Protein AF-A0AAU3FU43-F1 (afdb_monomer_lite)

pLDDT: mean 84.92, std 16.55, range [45.53, 98.25]

Radius of gyration: 15.64 Å; chains: 1; bounding box: 36×32×35 Å

Secondary structure (DSSP, 8-state):
-PPPPHHHHHHHHHHHHHHHHTT--HHHHTSB-SSTT-BHHHHHHHHHHHHHHHHHHHHSPPSSS----HHHHTTT-

Sequence (77 aa):
MSAIRQHEALAQAHDGISAVVAPLDDAGLQRPTRCQSWLVADLLFHVLCDAQQALVALASPAPGPAGVDPQSARRCW

Foldseek 3Di:
DDDDDPVRVVVVVVVVLCVVPVVDDPVQQQPDDPPPPDGNVRVVVVVVVVVVLVVCVVVDDDPDDDDPPVVSVPPPD

Structure (mmCIF, N/CA/C/O backbone):
data_AF-A0AAU3FU43-F1
#
_entry.id   AF-A0AAU3FU43-F1
#
loop_
_atom_site.group_PDB
_atom_site.id
_atom_site.type_symbol
_atom_site.label_atom_id
_atom_site.label_alt_id
_atom_site.label_comp_id
_atom_site.label_asym_id
_atom_site.label_entity_id
_atom_site.label_seq_id
_atom_site.pdbx_PDB_ins_code
_atom_site.Cartn_x
_atom_site.Cartn_y
_atom_site.Cartn_z
_atom_site.occupancy
_atom_site.B_iso_or_equiv
_atom_site.auth_seq_id
_atom_site.auth_comp_id
_atom_site.auth_asym_id
_atom_site.auth_atom_id
_atom_site.pdbx_PDB_model_num
ATOM 1 N N . MET A 1 1 ? -3.534 -24.348 -10.125 1.00 51.59 1 MET A N 1
ATOM 2 C CA . MET A 1 1 ? -3.409 -22.905 -9.823 1.00 51.59 1 MET A CA 1
ATOM 3 C C . MET A 1 1 ? -2.776 -22.243 -11.030 1.00 51.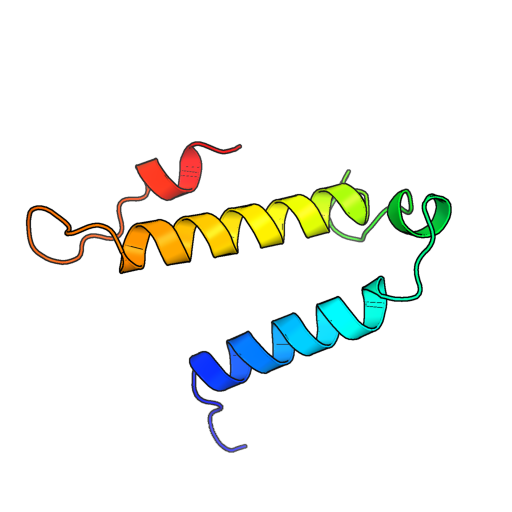59 1 MET A C 1
ATOM 5 O O . MET A 1 1 ? -1.686 -22.656 -11.401 1.00 51.59 1 MET A O 1
ATOM 9 N N . SER A 1 2 ? -3.470 -21.316 -11.692 1.00 68.25 2 SER A N 1
ATOM 10 C CA . SER A 1 2 ? -2.848 -20.539 -12.772 1.00 68.25 2 SER A CA 1
ATOM 11 C C . SER A 1 2 ? -1.810 -19.598 -12.166 1.00 68.25 2 SER A C 1
ATOM 13 O O . SER A 1 2 ? -2.064 -19.021 -11.109 1.00 68.25 2 SER A O 1
ATOM 15 N N . ALA A 1 3 ? -0.651 -19.459 -12.805 1.00 81.94 3 ALA A N 1
ATOM 16 C CA . ALA A 1 3 ? 0.337 -18.473 -12.391 1.00 81.94 3 ALA A CA 1
ATOM 17 C C . ALA A 1 3 ? -0.231 -17.068 -12.647 1.00 81.94 3 ALA A C 1
ATOM 19 O O . ALA A 1 3 ? 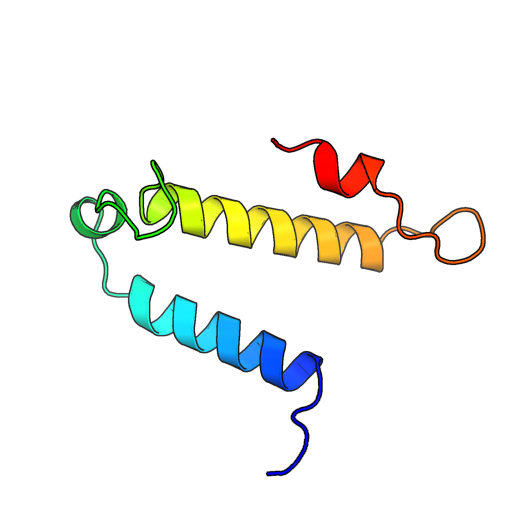-0.614 -16.755 -13.774 1.00 81.94 3 ALA A O 1
ATOM 20 N N . ILE A 1 4 ? -0.324 -16.253 -11.597 1.00 87.12 4 ILE A N 1
ATOM 21 C CA . ILE A 1 4 ? -0.734 -14.846 -11.686 1.00 87.12 4 ILE A CA 1
ATOM 22 C C . ILE A 1 4 ? 0.410 -14.064 -12.338 1.00 87.12 4 ILE A C 1
ATOM 24 O O . ILE A 1 4 ? 1.579 -14.280 -11.998 1.00 87.12 4 ILE A O 1
ATOM 28 N N . ARG A 1 5 ? 0.106 -13.163 -13.279 1.00 93.81 5 ARG A N 1
ATOM 29 C CA . ARG A 1 5 ? 1.145 -12.315 -13.880 1.00 93.81 5 ARG A CA 1
ATOM 30 C C . ARG A 1 5 ? 1.636 -11.293 -12.855 1.00 93.81 5 ARG A C 1
ATOM 32 O O . ARG A 1 5 ? 0.870 -10.808 -12.033 1.00 93.81 5 ARG A O 1
ATOM 39 N N . GLN A 1 6 ? 2.906 -10.900 -12.933 1.00 91.00 6 GLN A N 1
ATOM 40 C CA . GLN A 1 6 ? 3.515 -9.998 -11.941 1.00 91.00 6 GLN A CA 1
ATOM 41 C C . GLN A 1 6 ? 2.752 -8.671 -11.766 1.00 91.00 6 GLN A C 1
ATOM 43 O O . GLN A 1 6 ? 2.572 -8.219 -10.641 1.00 91.00 6 GLN A O 1
ATOM 48 N N . HIS A 1 7 ? 2.254 -8.074 -12.854 1.00 91.31 7 HIS A N 1
ATOM 49 C CA . HIS A 1 7 ? 1.477 -6.831 -12.784 1.00 91.31 7 HIS A CA 1
ATOM 50 C C . HIS A 1 7 ? 0.084 -7.024 -12.162 1.00 91.31 7 HIS A C 1
ATOM 52 O O . HIS A 1 7 ? -0.395 -6.134 -11.469 1.00 91.31 7 HIS A O 1
ATOM 58 N N . GLU A 1 8 ? -0.547 -8.185 -12.364 1.00 95.62 8 GLU A N 1
ATOM 59 C CA . GLU A 1 8 ? -1.833 -8.530 -11.742 1.00 95.62 8 GLU A CA 1
ATOM 60 C C . GLU A 1 8 ? -1.656 -8.713 -10.230 1.00 95.62 8 GLU A C 1
ATOM 62 O O . GLU A 1 8 ? -2.430 -8.172 -9.445 1.00 95.62 8 GLU A O 1
ATOM 67 N N . ALA A 1 9 ? -0.590 -9.406 -9.815 1.00 94.19 9 ALA A N 1
ATOM 68 C CA . ALA A 1 9 ? -0.247 -9.564 -8.404 1.00 94.19 9 ALA A CA 1
ATOM 69 C C . ALA A 1 9 ? 0.038 -8.211 -7.731 1.00 94.19 9 ALA A C 1
ATOM 71 O O . ALA A 1 9 ? -0.419 -7.969 -6.614 1.00 94.19 9 ALA A O 1
ATOM 72 N N . LEU A 1 10 ? 0.759 -7.318 -8.420 1.00 93.81 10 LEU A N 1
ATOM 73 C CA . LEU A 1 10 ? 1.060 -5.974 -7.927 1.00 93.81 10 LEU A CA 1
ATOM 74 C C . LEU A 1 10 ? -0.210 -5.131 -7.747 1.00 93.81 10 LEU A C 1
ATOM 76 O O . LEU A 1 10 ? -0.372 -4.507 -6.697 1.00 93.81 10 LEU A O 1
ATOM 80 N N . ALA A 1 11 ? -1.101 -5.136 -8.745 1.00 95.12 11 ALA A N 1
ATOM 81 C CA . ALA A 1 11 ? -2.374 -4.420 -8.691 1.00 95.12 11 ALA A CA 1
ATOM 82 C C . ALA A 1 11 ? -3.247 -4.937 -7.540 1.00 95.12 11 ALA A C 1
ATOM 84 O O . ALA A 1 11 ? -3.670 -4.162 -6.687 1.00 95.12 11 ALA A O 1
ATOM 85 N N . GLN A 1 12 ? -3.415 -6.258 -7.438 1.00 96.56 12 GLN A N 1
ATOM 86 C CA . GLN A 1 12 ? -4.240 -6.862 -6.395 1.00 96.56 12 GLN A CA 1
ATOM 87 C C . GLN A 1 12 ? -3.710 -6.589 -4.979 1.00 96.56 12 GLN A C 1
ATOM 89 O O . GLN A 1 12 ? -4.498 -6.391 -4.053 1.00 96.56 12 GLN A O 1
ATOM 94 N N . ALA A 1 13 ? -2.387 -6.552 -4.795 1.00 95.19 13 ALA A N 1
ATOM 95 C CA . ALA A 1 13 ? -1.787 -6.191 -3.514 1.00 95.19 13 ALA A CA 1
ATOM 96 C C . ALA A 1 13 ? -2.090 -4.731 -3.129 1.00 95.19 13 ALA A C 1
ATOM 98 O O . ALA A 1 13 ? -2.490 -4.473 -1.993 1.00 95.19 13 ALA A O 1
ATOM 99 N N . HIS A 1 14 ? -1.951 -3.788 -4.067 1.00 95.94 14 HIS A N 1
ATOM 100 C CA . HIS A 1 14 ? -2.228 -2.369 -3.816 1.00 95.94 14 HIS A CA 1
ATOM 101 C C . HIS A 1 14 ? -3.715 -2.096 -3.582 1.00 95.94 14 HIS A C 1
ATOM 103 O O . HIS A 1 14 ? -4.053 -1.316 -2.689 1.00 95.94 14 HIS A O 1
ATOM 109 N N . ASP A 1 15 ? -4.600 -2.776 -4.311 1.00 97.75 15 ASP A N 1
ATOM 110 C CA . ASP A 1 15 ? -6.046 -2.699 -4.093 1.00 97.75 15 ASP A CA 1
ATOM 111 C C . ASP A 1 15 ? -6.417 -3.218 -2.700 1.00 97.75 15 ASP A C 1
ATOM 113 O O . ASP A 1 15 ? -7.169 -2.572 -1.969 1.00 97.75 15 ASP A O 1
ATOM 117 N N . GLY A 1 16 ? -5.841 -4.355 -2.293 1.00 97.75 16 GLY A N 1
ATOM 118 C CA . GLY A 1 16 ? -6.053 -4.930 -0.967 1.00 97.75 16 GLY A CA 1
ATOM 119 C C . GLY A 1 16 ? -5.591 -4.006 0.161 1.00 97.75 16 GLY A C 1
ATOM 120 O O . GLY A 1 16 ? -6.323 -3.809 1.130 1.00 97.75 16 GLY A O 1
ATOM 121 N N . ILE A 1 17 ? -4.407 -3.399 0.025 1.00 96.06 17 ILE A N 1
ATOM 122 C CA . ILE A 1 17 ? -3.897 -2.419 0.995 1.00 96.06 17 ILE A CA 1
ATOM 123 C C . ILE A 1 17 ? -4.832 -1.208 1.049 1.00 96.06 17 ILE A C 1
ATOM 125 O O . ILE A 1 17 ? -5.285 -0.842 2.132 1.00 96.06 17 ILE A O 1
ATOM 129 N N . SER A 1 18 ? -5.175 -0.635 -0.108 1.00 96.81 18 SER A N 1
ATOM 130 C CA . SER A 1 18 ? -6.036 0.549 -0.207 1.00 96.81 18 SER A CA 1
ATOM 131 C C . SER A 1 18 ? -7.402 0.315 0.434 1.00 96.81 18 SER A C 1
ATOM 133 O O . SER A 1 18 ? -7.865 1.144 1.212 1.00 96.81 18 SER A O 1
ATOM 135 N N . ALA A 1 19 ? -8.021 -0.842 0.185 1.00 98.25 19 ALA A N 1
ATOM 136 C CA . ALA A 1 19 ? -9.306 -1.204 0.776 1.00 98.25 19 ALA A CA 1
ATOM 137 C C . ALA A 1 19 ? -9.255 -1.305 2.312 1.00 98.25 19 ALA A C 1
ATOM 139 O O . ALA A 1 19 ? -10.219 -0.939 2.982 1.00 98.25 19 ALA A O 1
ATOM 140 N N . VAL A 1 20 ? -8.141 -1.784 2.876 1.00 97.19 20 VAL A N 1
ATOM 141 C CA . VAL A 1 20 ? -7.959 -1.907 4.332 1.00 97.19 20 VAL A CA 1
ATOM 142 C C . VAL A 1 20 ? -7.725 -0.551 4.995 1.00 97.19 20 VAL A C 1
ATOM 144 O O . VAL A 1 20 ? -8.195 -0.343 6.113 1.00 97.19 20 VAL A O 1
ATOM 147 N N . VAL A 1 21 ? -7.002 0.359 4.337 1.00 96.88 21 VAL A N 1
ATOM 148 C CA . VAL A 1 21 ? -6.582 1.628 4.958 1.00 96.88 21 VAL A CA 1
ATOM 149 C C . VAL A 1 21 ? -7.504 2.805 4.666 1.00 96.88 21 VAL A C 1
ATOM 151 O O . VAL A 1 21 ? -7.563 3.720 5.478 1.00 96.88 21 VAL A O 1
ATOM 154 N N . ALA A 1 22 ? -8.275 2.766 3.576 1.00 97.75 22 ALA A N 1
ATOM 155 C CA . ALA A 1 22 ? -9.237 3.811 3.224 1.00 97.75 22 ALA A CA 1
ATOM 156 C C . ALA A 1 22 ? -10.235 4.196 4.341 1.00 97.75 22 ALA A C 1
ATOM 158 O O . ALA A 1 22 ? -10.536 5.382 4.453 1.00 97.75 22 ALA A O 1
ATOM 159 N N . PRO A 1 23 ? -10.767 3.268 5.166 1.00 97.94 23 PRO A N 1
ATOM 160 C CA . PRO A 1 23 ? -11.691 3.633 6.239 1.00 97.94 23 PRO A CA 1
ATOM 161 C C . PRO A 1 23 ? -10.999 4.044 7.549 1.00 97.94 23 PRO A C 1
ATOM 163 O O . PRO A 1 23 ? -11.699 4.325 8.521 1.00 97.94 23 PRO A O 1
ATOM 166 N N . LEU A 1 24 ? -9.664 4.011 7.631 1.00 97.88 24 LEU A N 1
ATOM 167 C CA . LEU A 1 24 ? -8.950 4.335 8.866 1.00 97.88 24 LEU A CA 1
ATOM 168 C C . LEU A 1 24 ? -8.918 5.846 9.102 1.00 97.88 24 LEU A C 1
ATOM 170 O O . LEU A 1 24 ? -8.668 6.631 8.191 1.00 97.88 24 LEU A O 1
ATOM 174 N N . ASP A 1 25 ? -9.128 6.230 10.355 1.00 97.44 25 ASP A N 1
ATOM 175 C CA . ASP A 1 25 ? -8.856 7.570 10.861 1.00 97.44 25 ASP A CA 1
ATOM 176 C C . ASP A 1 25 ? -7.406 7.678 11.371 1.00 97.44 25 ASP A C 1
ATOM 178 O O . ASP A 1 25 ? -6.635 6.713 11.336 1.00 97.44 25 ASP A O 1
ATOM 182 N N . ASP A 1 26 ? -7.028 8.852 11.882 1.00 97.31 26 ASP A N 1
ATOM 183 C CA . ASP A 1 26 ? -5.680 9.098 12.407 1.00 97.31 26 ASP A CA 1
ATOM 184 C C . ASP A 1 26 ? -5.295 8.093 13.500 1.00 97.31 26 ASP A C 1
ATOM 186 O O . ASP A 1 26 ? -4.182 7.569 13.502 1.00 97.31 26 ASP A O 1
ATOM 190 N N . ALA A 1 27 ? -6.218 7.757 14.406 1.00 97.69 27 ALA A N 1
ATOM 191 C CA . ALA A 1 27 ? -5.972 6.758 15.443 1.00 97.69 27 ALA A CA 1
ATOM 192 C C . ALA A 1 27 ? -5.716 5.368 14.837 1.00 97.69 27 ALA A C 1
ATOM 194 O O . ALA A 1 27 ? -4.825 4.645 15.292 1.00 97.69 27 ALA A O 1
ATOM 195 N N . GLY A 1 28 ? -6.451 5.005 13.784 1.00 97.44 28 GLY A N 1
ATOM 196 C CA . GLY A 1 28 ? -6.233 3.800 12.993 1.00 97.44 28 GLY A CA 1
ATOM 197 C C . GLY A 1 28 ? -4.850 3.751 12.342 1.00 97.44 28 GLY A C 1
ATOM 198 O O . GLY A 1 28 ? -4.210 2.696 12.364 1.00 97.44 28 GLY A O 1
ATOM 199 N N . LEU A 1 29 ? -4.361 4.884 11.832 1.00 96.81 29 LEU A N 1
ATOM 200 C CA . LEU A 1 29 ? -3.025 5.010 11.240 1.00 96.81 29 LEU A CA 1
ATOM 201 C C . LEU A 1 29 ? -1.890 4.899 12.276 1.00 96.81 29 LEU A C 1
ATOM 203 O O . LEU A 1 29 ? -0.795 4.446 11.941 1.00 96.81 29 LEU A O 1
ATOM 207 N N . GLN A 1 30 ? -2.157 5.238 13.540 1.00 97.44 30 GLN A N 1
ATOM 208 C CA . GLN A 1 30 ? -1.203 5.129 14.655 1.00 97.44 30 GLN A CA 1
ATOM 209 C C . GLN A 1 30 ? -1.155 3.727 15.295 1.00 97.44 30 GLN A C 1
ATOM 211 O O . GLN A 1 30 ? -0.477 3.521 16.303 1.00 97.44 30 GLN A O 1
ATOM 216 N N . ARG A 1 31 ? -1.876 2.734 14.758 1.00 97.12 31 ARG A N 1
ATOM 217 C CA . ARG A 1 31 ? -1.863 1.368 15.309 1.00 97.12 31 ARG A CA 1
ATOM 218 C C . ARG A 1 31 ? -0.564 0.632 14.954 1.00 97.12 31 ARG A C 1
ATOM 220 O O . ARG A 1 31 ? -0.106 0.739 13.818 1.00 97.12 31 ARG A O 1
ATOM 227 N N . PRO A 1 32 ? -0.002 -0.180 15.869 1.00 96.75 32 PRO A N 1
ATOM 228 C CA . PRO A 1 32 ? 1.165 -1.002 15.572 1.00 96.75 32 PRO A CA 1
ATOM 229 C C . PRO A 1 32 ? 0.822 -2.124 14.585 1.00 96.75 32 PRO A C 1
ATOM 231 O O . PRO A 1 32 ? -0.268 -2.707 14.622 1.00 96.75 32 PRO A O 1
ATOM 234 N N . THR A 1 33 ? 1.778 -2.458 13.724 1.00 95.25 33 THR A N 1
ATOM 235 C CA . THR A 1 33 ? 1.686 -3.562 12.762 1.00 95.25 33 THR A CA 1
ATOM 236 C C . THR A 1 33 ? 2.454 -4.795 13.253 1.00 95.25 33 THR A C 1
ATOM 238 O O . THR A 1 33 ? 3.033 -4.811 14.339 1.00 95.25 33 THR A O 1
ATOM 241 N N . ARG A 1 34 ? 2.452 -5.870 12.451 1.00 93.69 34 ARG A N 1
ATOM 242 C CA . ARG A 1 34 ? 3.319 -7.040 12.681 1.00 93.69 34 ARG A CA 1
ATOM 243 C C . ARG A 1 34 ? 4.755 -6.816 12.196 1.00 93.69 34 ARG A C 1
ATOM 245 O O . ARG A 1 34 ? 5.625 -7.613 12.536 1.00 93.69 34 ARG A O 1
ATOM 252 N N . CYS A 1 35 ? 4.999 -5.765 11.412 1.00 91.06 35 CYS A N 1
ATOM 253 C CA . CYS A 1 35 ? 6.345 -5.313 11.091 1.00 91.06 35 CYS A CA 1
ATOM 254 C C . CYS A 1 35 ? 6.909 -4.657 12.350 1.00 91.06 35 CYS A C 1
ATOM 256 O O . CYS A 1 35 ? 6.314 -3.733 12.907 1.00 91.06 35 CYS A O 1
ATOM 258 N N . GLN A 1 36 ? 8.005 -5.215 12.860 1.00 86.88 36 GLN A N 1
ATOM 259 C CA . GLN A 1 36 ? 8.502 -4.867 14.182 1.00 86.88 36 GLN A CA 1
ATOM 260 C C . GLN A 1 36 ? 8.814 -3.367 14.263 1.00 86.88 36 GLN A C 1
ATOM 262 O O . GLN A 1 36 ? 9.557 -2.839 13.442 1.00 86.88 36 GLN A O 1
ATOM 267 N N . SER A 1 37 ? 8.226 -2.704 15.263 1.00 91.50 37 SER A N 1
ATOM 268 C CA . SER A 1 37 ? 8.358 -1.263 15.522 1.00 91.50 37 SER A CA 1
ATOM 269 C C . SER A 1 37 ? 7.738 -0.326 14.475 1.00 91.50 37 SER A C 1
ATOM 271 O O . SER A 1 37 ? 8.092 0.847 14.468 1.00 91.50 37 SER A O 1
ATOM 273 N N . TRP A 1 38 ? 6.834 -0.799 13.608 1.00 96.25 38 TRP A N 1
ATOM 274 C CA . TRP A 1 38 ? 6.183 0.043 12.593 1.00 96.25 38 TRP A CA 1
ATOM 275 C C . TRP A 1 38 ? 4.695 0.233 12.868 1.00 96.25 38 TRP A C 1
ATOM 277 O O . TRP A 1 38 ? 3.960 -0.741 13.080 1.00 96.25 38 TRP A O 1
ATOM 287 N N . LEU A 1 39 ? 4.244 1.482 12.803 1.00 97.69 39 LEU A N 1
ATOM 288 C CA . LEU A 1 39 ? 2.834 1.845 12.754 1.00 97.69 39 LEU A CA 1
ATOM 289 C C . LEU A 1 39 ? 2.258 1.597 11.353 1.00 97.69 39 LEU A C 1
ATOM 291 O O . LEU A 1 39 ? 2.992 1.385 10.384 1.00 97.69 39 LEU A O 1
ATOM 295 N N . VAL A 1 40 ? 0.929 1.628 11.226 1.00 97.12 40 VAL A N 1
ATOM 296 C CA . VAL A 1 40 ? 0.263 1.544 9.914 1.00 97.12 40 VAL A CA 1
ATOM 297 C C . VAL A 1 40 ? 0.743 2.678 9.004 1.00 97.12 40 VAL A C 1
ATOM 299 O O . VAL A 1 40 ? 1.042 2.426 7.840 1.00 97.12 40 VAL A O 1
ATOM 302 N N . ALA A 1 41 ? 0.884 3.896 9.537 1.00 96.56 41 ALA A N 1
ATOM 303 C CA . ALA A 1 41 ? 1.430 5.036 8.804 1.00 96.56 41 ALA A CA 1
ATOM 304 C C . ALA A 1 41 ? 2.862 4.789 8.291 1.00 96.56 41 ALA A C 1
ATOM 306 O O . ALA A 1 41 ? 3.137 5.067 7.126 1.00 96.56 41 ALA A O 1
ATOM 307 N N . ASP A 1 42 ? 3.744 4.217 9.119 1.00 96.31 42 ASP A N 1
ATOM 308 C CA . ASP A 1 42 ? 5.135 3.930 8.734 1.00 96.31 42 ASP A CA 1
ATOM 309 C C . ASP A 1 42 ? 5.193 2.903 7.598 1.00 96.31 42 ASP A C 1
ATOM 311 O O . ASP A 1 42 ? 5.904 3.084 6.611 1.00 96.31 42 ASP A O 1
ATOM 315 N N . LEU A 1 43 ? 4.389 1.840 7.704 1.00 95.31 43 LEU A N 1
ATOM 316 C CA . LEU A 1 43 ? 4.308 0.807 6.676 1.00 95.31 43 LEU A CA 1
ATOM 317 C C . LEU A 1 43 ? 3.743 1.354 5.357 1.00 95.31 43 LEU A C 1
ATOM 319 O O . LEU A 1 43 ? 4.258 1.030 4.289 1.00 95.31 43 LEU A O 1
ATOM 323 N N . LEU A 1 44 ? 2.704 2.193 5.412 1.00 95.81 44 LEU A N 1
ATOM 324 C CA . LEU A 1 44 ? 2.147 2.839 4.220 1.00 95.81 44 LEU A CA 1
ATOM 325 C C . LEU A 1 44 ? 3.150 3.783 3.560 1.00 95.81 44 LEU A C 1
ATOM 327 O O . LEU A 1 44 ? 3.270 3.789 2.335 1.00 95.81 44 LEU A O 1
ATOM 331 N N . PHE A 1 45 ? 3.884 4.553 4.363 1.00 95.12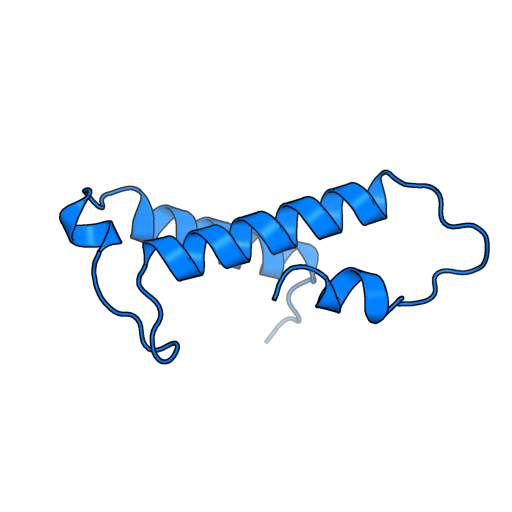 45 PHE A N 1
ATOM 332 C CA . PHE A 1 45 ? 4.933 5.431 3.863 1.00 95.12 45 PHE A CA 1
ATOM 333 C C . PHE A 1 45 ? 6.044 4.634 3.175 1.00 95.12 45 PHE A C 1
ATOM 335 O O . PHE A 1 45 ? 6.462 4.987 2.075 1.00 95.12 45 PHE A O 1
ATOM 342 N N . HIS A 1 46 ? 6.454 3.509 3.762 1.00 92.56 46 HIS A N 1
ATOM 343 C CA . HIS A 1 46 ? 7.424 2.608 3.152 1.00 92.56 46 HIS A CA 1
ATOM 344 C C . HIS A 1 46 ? 6.957 2.085 1.778 1.00 92.56 46 HIS A C 1
ATOM 346 O O . HIS A 1 46 ? 7.696 2.201 0.800 1.00 92.56 46 HIS A O 1
ATOM 352 N N . VAL A 1 47 ? 5.715 1.596 1.668 1.00 94.00 47 VAL A N 1
ATOM 353 C CA . VAL A 1 47 ? 5.151 1.117 0.388 1.00 94.00 47 VAL A CA 1
ATOM 354 C C . VAL A 1 47 ? 5.082 2.239 -0.654 1.00 94.00 47 VAL A C 1
ATOM 356 O O . VAL A 1 47 ? 5.387 2.021 -1.828 1.00 94.00 47 VAL A O 1
ATOM 359 N N . LEU A 1 48 ? 4.711 3.454 -0.238 1.00 93.94 48 LEU A N 1
ATOM 360 C CA . LEU A 1 48 ? 4.684 4.622 -1.117 1.00 93.94 48 LEU A CA 1
ATOM 361 C C . LEU A 1 48 ? 6.079 4.950 -1.665 1.00 93.94 48 LEU A C 1
ATOM 363 O O . LEU A 1 48 ? 6.217 5.203 -2.863 1.00 93.94 48 LEU A O 1
ATOM 367 N N . CYS A 1 49 ? 7.105 4.939 -0.812 1.00 93.62 49 CYS A N 1
ATOM 368 C CA . CYS A 1 49 ? 8.483 5.184 -1.229 1.00 93.62 49 CYS A CA 1
ATOM 369 C C . CYS A 1 49 ? 8.971 4.132 -2.233 1.00 93.62 49 CYS A C 1
ATOM 371 O O . CYS A 1 49 ? 9.545 4.505 -3.258 1.00 93.62 49 CYS A O 1
ATOM 373 N N . ASP A 1 50 ? 8.683 2.850 -2.003 1.00 90.38 50 ASP A N 1
ATOM 374 C CA . ASP A 1 50 ? 9.036 1.772 -2.934 1.00 90.38 50 ASP A CA 1
ATOM 375 C C . ASP A 1 50 ? 8.368 1.967 -4.307 1.00 90.38 50 ASP A C 1
ATOM 377 O O . ASP A 1 50 ? 9.019 1.857 -5.352 1.00 90.38 50 ASP A O 1
ATOM 381 N N . ALA A 1 51 ? 7.080 2.329 -4.332 1.00 91.50 51 ALA A N 1
ATOM 382 C CA . ALA A 1 51 ? 6.361 2.607 -5.576 1.00 91.50 51 ALA A CA 1
ATOM 383 C C . ALA A 1 51 ? 6.945 3.819 -6.324 1.00 91.50 51 ALA A C 1
ATOM 385 O O . ALA A 1 51 ? 7.138 3.771 -7.542 1.00 91.50 51 ALA A O 1
ATOM 386 N N . GLN A 1 52 ? 7.275 4.897 -5.607 1.00 92.62 52 GLN A N 1
ATOM 387 C CA . GLN A 1 52 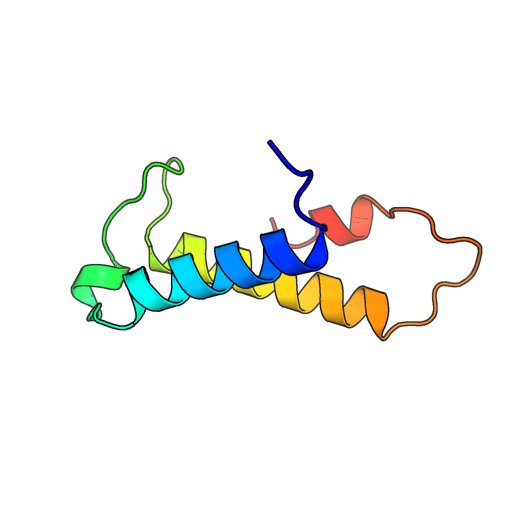? 7.923 6.075 -6.187 1.00 92.62 52 GLN A CA 1
ATOM 388 C C . GLN A 1 52 ? 9.291 5.730 -6.782 1.00 92.62 52 GLN A C 1
ATOM 390 O O . GLN A 1 52 ? 9.594 6.149 -7.898 1.00 92.62 52 GLN A O 1
ATOM 395 N N . GLN A 1 53 ? 10.100 4.932 -6.084 1.00 89.50 53 GLN A N 1
ATOM 396 C CA . GLN A 1 53 ? 11.398 4.481 -6.584 1.00 89.50 53 GLN A CA 1
ATOM 397 C C . GLN A 1 53 ? 11.261 3.630 -7.848 1.00 89.50 53 GLN A C 1
ATOM 399 O O . GLN A 1 53 ? 12.010 3.836 -8.803 1.00 89.50 53 GLN A O 1
ATOM 404 N N . ALA A 1 54 ? 10.286 2.720 -7.894 1.00 88.12 54 ALA A N 1
ATOM 405 C CA . ALA A 1 54 ? 10.009 1.930 -9.089 1.00 88.12 54 ALA A CA 1
ATOM 406 C C . ALA A 1 54 ? 9.626 2.822 -10.282 1.00 88.12 54 ALA A C 1
ATOM 408 O O . ALA A 1 54 ? 10.143 2.637 -11.383 1.00 88.12 54 ALA A O 1
ATOM 409 N N . LEU A 1 55 ? 8.777 3.831 -10.064 1.00 91.00 55 LEU A N 1
ATOM 410 C CA . LEU A 1 55 ? 8.405 4.795 -11.103 1.00 91.00 55 LEU A CA 1
ATOM 411 C C . LEU A 1 55 ? 9.605 5.620 -11.579 1.00 91.00 55 LEU A C 1
ATOM 413 O O . LEU A 1 55 ? 9.778 5.797 -12.784 1.00 91.00 55 LEU A O 1
ATOM 417 N N . VAL A 1 56 ? 10.462 6.078 -10.661 1.00 89.31 56 VAL A N 1
ATOM 418 C CA . VAL A 1 56 ? 11.709 6.776 -11.009 1.00 89.31 56 VAL A CA 1
ATOM 419 C C . VAL A 1 56 ? 12.608 5.873 -11.845 1.00 89.31 56 VAL A C 1
ATOM 421 O O . VAL A 1 56 ? 13.110 6.320 -12.872 1.00 89.31 56 VAL A O 1
ATOM 424 N N . ALA A 1 57 ? 12.786 4.612 -11.456 1.00 85.06 57 ALA A N 1
ATOM 425 C CA . ALA A 1 57 ? 13.606 3.658 -12.194 1.00 85.06 57 ALA A CA 1
ATOM 426 C C . ALA A 1 57 ? 13.057 3.378 -13.603 1.00 85.06 57 ALA A C 1
ATOM 428 O O . ALA A 1 57 ? 13.831 3.263 -14.548 1.00 85.06 57 ALA A O 1
ATOM 429 N N . LEU A 1 58 ? 11.732 3.309 -13.763 1.00 87.00 58 LEU A N 1
ATOM 430 C CA . LEU A 1 58 ? 11.083 3.123 -15.065 1.00 87.00 58 LEU A CA 1
ATOM 431 C C . LEU A 1 58 ? 11.183 4.365 -15.961 1.00 87.00 58 LEU A C 1
ATOM 433 O O . LEU A 1 58 ? 11.294 4.236 -17.178 1.00 87.00 58 LEU A O 1
ATOM 437 N N . ALA A 1 59 ? 11.121 5.559 -15.372 1.00 89.19 59 ALA A N 1
ATOM 438 C CA . ALA A 1 59 ? 11.163 6.827 -16.097 1.00 89.19 59 ALA A CA 1
ATOM 439 C C . ALA A 1 59 ? 12.592 7.328 -16.379 1.00 89.19 59 ALA A C 1
ATOM 441 O O . ALA A 1 59 ? 12.785 8.170 -17.256 1.00 89.19 59 ALA A O 1
ATOM 442 N N . SER A 1 60 ? 13.588 6.836 -15.639 1.00 85.44 60 SER A N 1
ATOM 443 C CA . SER A 1 60 ? 14.976 7.287 -15.740 1.00 85.44 60 SER A CA 1
ATOM 444 C C . SER A 1 60 ? 15.774 6.373 -16.672 1.00 85.44 60 SER A C 1
ATOM 446 O O . SER A 1 60 ? 15.905 5.182 -16.389 1.00 85.44 60 SER A O 1
ATOM 448 N N . PRO A 1 61 ? 16.356 6.892 -17.766 1.00 74.88 61 PRO A N 1
ATOM 449 C CA . PRO A 1 61 ? 17.204 6.082 -18.626 1.00 74.88 61 PRO A CA 1
ATOM 450 C C . PRO A 1 61 ? 18.462 5.636 -17.871 1.00 74.88 61 PRO A C 1
ATOM 452 O O . PRO A 1 61 ? 19.249 6.463 -17.410 1.00 74.88 61 PRO A O 1
ATOM 455 N N . ALA A 1 62 ? 18.662 4.322 -17.754 1.00 73.38 62 ALA A N 1
ATOM 456 C CA . ALA A 1 62 ? 19.859 3.762 -17.139 1.00 73.38 62 ALA A CA 1
ATOM 457 C C . ALA A 1 62 ? 21.059 3.867 -18.106 1.00 73.38 62 ALA A C 1
ATOM 459 O O . ALA A 1 62 ? 20.949 3.450 -19.264 1.00 73.38 62 ALA A O 1
ATOM 460 N N . PRO A 1 63 ? 22.221 4.391 -17.674 1.00 61.59 63 PRO A 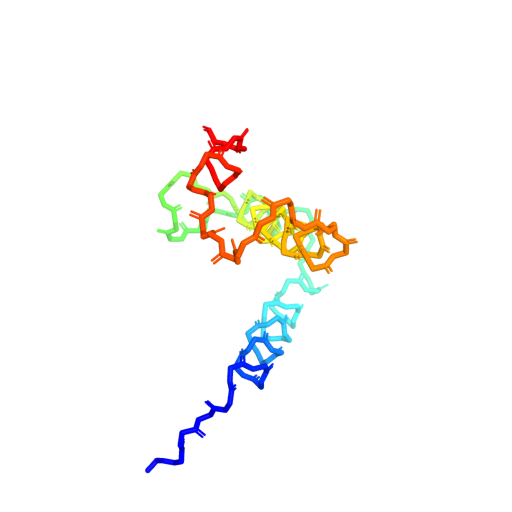N 1
ATOM 461 C CA . PRO A 1 63 ? 23.439 4.301 -18.465 1.00 61.59 63 PRO A CA 1
ATOM 462 C C . PRO A 1 63 ? 23.955 2.854 -18.423 1.00 61.59 63 PRO A C 1
ATOM 464 O O . PRO A 1 63 ? 24.600 2.439 -17.465 1.00 61.59 63 PRO A O 1
ATOM 467 N N . GLY A 1 64 ? 23.657 2.080 -19.470 1.00 64.06 64 GLY A N 1
ATOM 468 C CA . GLY A 1 64 ? 24.100 0.688 -19.620 1.00 64.06 64 GLY A CA 1
ATOM 469 C C . GLY A 1 64 ? 22.982 -0.351 -19.441 1.00 64.06 64 GLY A C 1
ATOM 470 O O . GLY A 1 64 ? 21.825 0.014 -19.238 1.00 64.06 64 GLY A O 1
ATOM 471 N N . PRO A 1 65 ? 23.291 -1.658 -19.574 1.00 61.03 65 PRO A N 1
ATOM 472 C CA . PRO A 1 65 ? 22.299 -2.722 -19.410 1.00 61.03 65 PRO A CA 1
ATOM 473 C C . PRO A 1 65 ? 21.674 -2.658 -18.012 1.00 61.03 65 PRO A C 1
ATOM 475 O O . PRO A 1 65 ? 22.354 -2.271 -17.065 1.00 61.03 65 PRO A O 1
ATOM 478 N N . ALA A 1 66 ? 20.397 -3.043 -17.894 1.00 60.59 66 ALA A N 1
ATOM 479 C CA . ALA A 1 66 ? 19.622 -2.986 -16.654 1.00 60.59 66 ALA A CA 1
ATOM 480 C C . ALA A 1 66 ? 20.303 -3.779 -15.524 1.00 60.59 66 ALA A C 1
ATOM 482 O O . ALA A 1 66 ? 20.079 -4.974 -15.341 1.00 60.59 66 ALA A O 1
ATOM 483 N N . GLY A 1 67 ? 21.172 -3.104 -14.780 1.00 57.62 67 GLY A N 1
ATOM 484 C CA . GLY A 1 67 ? 21.716 -3.582 -13.528 1.00 57.62 67 GLY A CA 1
ATOM 485 C C . GLY A 1 67 ? 20.727 -3.244 -12.429 1.00 57.62 67 GLY A C 1
ATOM 486 O O . GLY A 1 67 ? 20.278 -2.105 -12.320 1.00 57.62 67 GLY A O 1
ATOM 487 N N . VAL A 1 68 ? 20.391 -4.227 -11.600 1.00 58.75 68 VAL A N 1
ATOM 488 C CA . VAL A 1 68 ? 19.774 -3.941 -10.307 1.00 58.75 68 VAL A CA 1
ATOM 489 C C . VAL A 1 68 ? 20.850 -3.199 -9.521 1.00 58.75 68 VAL A C 1
ATOM 491 O O . VAL A 1 68 ? 21.820 -3.830 -9.116 1.00 58.75 68 VAL A O 1
ATOM 494 N N . ASP A 1 69 ? 20.771 -1.873 -9.392 1.00 59.56 69 ASP A N 1
ATOM 495 C CA . ASP 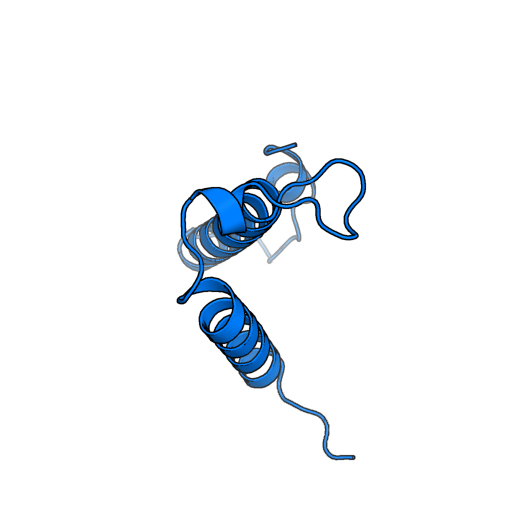A 1 69 ? 21.687 -1.146 -8.514 1.00 59.56 69 ASP A CA 1
ATOM 496 C C . ASP A 1 69 ? 21.193 -1.293 -7.067 1.00 59.56 69 ASP A C 1
ATOM 498 O O . ASP A 1 69 ? 20.223 -0.637 -6.670 1.00 59.56 69 ASP A O 1
ATOM 502 N N . PRO A 1 70 ? 21.846 -2.123 -6.234 1.00 53.31 70 PRO A N 1
ATOM 503 C CA . PRO A 1 70 ? 21.436 -2.298 -4.851 1.00 53.31 70 PRO A CA 1
ATOM 504 C C . PRO A 1 70 ? 21.715 -1.049 -3.997 1.00 53.31 70 PRO A C 1
ATOM 506 O O . PRO A 1 70 ? 21.299 -1.008 -2.842 1.00 53.31 70 PRO A O 1
ATOM 509 N N . GLN A 1 71 ? 22.447 -0.043 -4.497 1.00 52.72 71 GLN A N 1
ATOM 510 C CA . GLN A 1 71 ? 22.705 1.202 -3.762 1.00 52.72 71 GLN A CA 1
ATOM 511 C C . GLN A 1 71 ? 21.524 2.170 -3.827 1.00 52.72 71 GLN A C 1
ATOM 513 O O . GLN A 1 71 ? 21.249 2.826 -2.825 1.00 52.72 71 GLN A O 1
ATOM 518 N N . SER A 1 72 ? 20.785 2.211 -4.936 1.00 54.22 72 SER A N 1
ATOM 519 C CA . SER A 1 72 ? 19.539 2.980 -5.037 1.00 54.22 72 SER A CA 1
ATOM 520 C C . SER A 1 72 ? 18.459 2.434 -4.090 1.00 54.22 72 SER A C 1
ATOM 522 O O . SER A 1 72 ? 17.840 3.203 -3.360 1.00 54.22 72 SER A O 1
ATOM 524 N N . ALA A 1 73 ? 18.326 1.106 -3.989 1.00 50.84 73 ALA A N 1
ATOM 525 C CA . ALA A 1 73 ? 17.366 0.447 -3.092 1.00 50.84 73 ALA A CA 1
ATOM 526 C C . ALA A 1 73 ? 17.654 0.659 -1.586 1.00 50.84 73 ALA A C 1
ATOM 528 O O . ALA A 1 73 ? 16.751 0.572 -0.759 1.00 50.84 73 ALA A O 1
ATOM 529 N N . ARG A 1 74 ? 18.909 0.950 -1.213 1.00 49.16 74 ARG A N 1
ATOM 530 C CA . ARG A 1 74 ? 19.351 1.087 0.190 1.00 49.16 74 ARG A CA 1
ATOM 531 C C . ARG A 1 74 ? 19.399 2.525 0.715 1.00 49.16 74 ARG A C 1
ATOM 533 O O . ARG A 1 74 ? 19.751 2.719 1.867 1.00 49.16 74 ARG A O 1
ATOM 540 N N . ARG A 1 75 ? 19.095 3.545 -0.096 1.00 48.78 75 ARG A N 1
ATOM 541 C CA . ARG A 1 75 ? 19.303 4.961 0.285 1.00 48.78 75 ARG A CA 1
ATOM 542 C C . ARG A 1 75 ? 18.169 5.613 1.091 1.00 48.78 75 ARG A C 1
ATOM 544 O O . ARG A 1 75 ? 18.318 6.772 1.463 1.00 48.78 75 ARG A O 1
ATOM 551 N N . CYS A 1 76 ? 17.079 4.902 1.377 1.00 45.53 76 CYS A N 1
ATOM 552 C CA . CYS A 1 76 ? 15.928 5.437 2.124 1.00 45.53 76 CYS A CA 1
ATOM 553 C C . CYS A 1 76 ? 15.682 4.754 3.484 1.00 45.53 76 CYS A C 1
ATOM 555 O O . CYS A 1 76 ? 14.588 4.883 4.026 1.00 45.53 76 CYS A O 1
ATOM 557 N N . TRP A 1 77 ? 16.691 4.062 4.027 1.00 47.03 77 TRP A N 1
ATOM 558 C CA . TRP A 1 77 ? 16.654 3.390 5.329 1.00 47.03 77 TRP A CA 1
ATOM 559 C C . TRP A 1 77 ? 17.990 3.593 6.040 1.00 47.03 77 TRP A C 1
ATOM 561 O O . TRP A 1 77 ? 19.023 3.197 5.450 1.00 47.03 77 TRP A O 1
#